Protein AF-J9H2J6-F1 (afdb_monomer)

Radius of gyration: 12.42 Å; Cα contacts (8 Å, |Δi|>4): 45; chains: 1; bounding box: 26×19×32 Å

Sequence (52 aa):
LKTVKEIAPRQVMIYTIDRETPDHDLQKATHEELDRIGELLRQQGLSVSISY

Solvent-accessible surface area (backbone atoms only — not comparable to full-atom values): 3477 Å² total; per-residue (Å²): 110,70,69,60,61,74,68,61,58,85,61,47,78,48,66,73,80,95,64,94,55,99,61,81,85,71,72,78,75,50,73,68,55,51,48,52,55,44,49,62,42,41,77,71,74,38,46,71,48,78,52,132

pLDDT: mean 93.97, std 3.62, range [80.56, 98.12]

Foldseek 3Di:
DVVCVVVVDQAEEAEWDPDDDPDPPDDTDDPVRQVVVQVVQVVVVHHYHYDD

Nearest PDB structures (foldseek):
  8bqb-assembly3_C  TM=4.681E-01  e=4.043E+00  Cellvibrio japonicus Ueda107
  2gzp-assembly1_A  TM=3.809E-01  e=5.726E+00  Salmonella enterica subsp. enterica serovar Typhimurium str. LT2
  5t2s-assembly3_C  TM=2.768E-01  e=4.334E+00  Saccharomyces cerevisiae S288C

Structure (mmCIF, N/CA/C/O backbone):
data_AF-J9H2J6-F1
#
_entry.id   AF-J9H2J6-F1
#
loop_
_atom_site.group_PDB
_atom_site.id
_atom_site.type_symbol
_atom_site.label_atom_id
_atom_site.label_alt_id
_atom_site.label_comp_id
_atom_site.label_asym_id
_atom_site.label_entity_id
_atom_site.label_seq_id
_atom_site.pdbx_PDB_ins_code
_atom_site.Cartn_x
_atom_site.Cartn_y
_atom_site.Cartn_z
_atom_site.occupancy
_atom_site.B_iso_or_equiv
_atom_site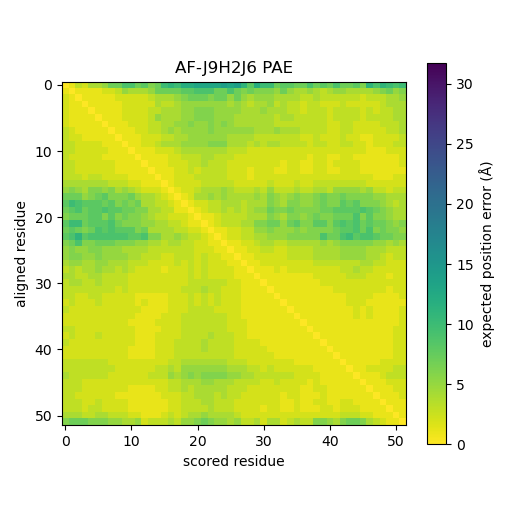.auth_seq_id
_atom_site.auth_comp_id
_atom_site.auth_asym_id
_atom_site.auth_atom_id
_atom_site.pdbx_PDB_model_num
ATOM 1 N N . LEU A 1 1 ? -10.478 0.775 -2.626 1.00 80.56 1 LEU A N 1
ATOM 2 C CA . LEU A 1 1 ? -10.593 0.620 -1.150 1.00 80.56 1 LEU A CA 1
ATOM 3 C C . LEU A 1 1 ? -11.818 -0.167 -0.682 1.00 80.56 1 LEU A C 1
ATOM 5 O O . LEU A 1 1 ? -11.669 -0.897 0.285 1.00 80.56 1 LEU A O 1
ATOM 9 N N . LYS A 1 2 ? -12.999 -0.041 -1.315 1.00 89.56 2 LYS A N 1
ATOM 10 C CA . LYS A 1 2 ? -14.244 -0.714 -0.884 1.00 89.56 2 LYS A CA 1
ATOM 11 C C . LYS A 1 2 ? -14.061 -2.206 -0.554 1.00 89.56 2 LYS A C 1
ATOM 13 O O . LYS A 1 2 ? -14.325 -2.595 0.572 1.00 89.56 2 LYS A O 1
ATOM 18 N N . THR A 1 3 ? -13.490 -2.984 -1.472 1.00 92.81 3 THR A N 1
ATOM 19 C CA . THR A 1 3 ? -13.249 -4.426 -1.285 1.00 92.81 3 THR A CA 1
ATOM 20 C C . THR A 1 3 ? -12.369 -4.737 -0.072 1.00 92.81 3 THR A C 1
ATOM 22 O O . THR A 1 3 ? -12.678 -5.629 0.705 1.00 92.81 3 THR A O 1
ATOM 25 N N . VAL A 1 4 ? -11.292 -3.972 0.141 1.00 90.81 4 VAL A N 1
ATOM 26 C CA . VAL A 1 4 ? -10.399 -4.165 1.299 1.00 90.81 4 VAL A CA 1
ATOM 27 C C . VAL A 1 4 ? -11.142 -3.893 2.608 1.00 90.81 4 VAL A C 1
ATOM 29 O O . VAL A 1 4 ? -10.962 -4.621 3.576 1.00 90.81 4 VAL A O 1
ATOM 32 N N . LYS A 1 5 ? -12.015 -2.878 2.629 1.00 87.94 5 LYS A N 1
ATOM 33 C CA . LYS A 1 5 ? -12.856 -2.578 3.796 1.00 87.94 5 LYS A CA 1
ATOM 34 C C . LYS A 1 5 ? -13.874 -3.683 4.070 1.00 87.94 5 LYS A C 1
ATOM 36 O O . LYS A 1 5 ? -14.065 -4.035 5.224 1.00 87.94 5 LYS A O 1
ATOM 41 N N . GLU A 1 6 ? -14.501 -4.225 3.029 1.00 93.69 6 GLU A N 1
ATOM 42 C CA . GLU A 1 6 ? -15.483 -5.314 3.147 1.00 93.69 6 GLU A CA 1
ATOM 43 C C . GLU A 1 6 ? -14.854 -6.607 3.677 1.00 93.69 6 GLU A C 1
ATOM 45 O O . GLU A 1 6 ? -15.470 -7.299 4.479 1.00 93.69 6 GLU A O 1
ATOM 50 N N . ILE A 1 7 ? -13.615 -6.906 3.276 1.00 95.50 7 ILE A N 1
ATOM 51 C CA . ILE A 1 7 ? -12.859 -8.058 3.790 1.00 95.50 7 ILE A CA 1
ATOM 52 C C . ILE A 1 7 ? -12.468 -7.865 5.266 1.00 95.50 7 ILE A C 1
ATOM 54 O O . ILE A 1 7 ? -12.314 -8.849 5.984 1.00 95.50 7 ILE A O 1
ATOM 58 N N . ALA A 1 8 ? -12.296 -6.616 5.718 1.00 92.25 8 ALA A N 1
ATOM 59 C CA . ALA A 1 8 ? -11.848 -6.257 7.066 1.00 92.25 8 ALA A CA 1
ATOM 60 C C . ALA A 1 8 ? -10.600 -7.046 7.540 1.00 92.25 8 ALA A C 1
ATOM 62 O O . ALA A 1 8 ? -10.619 -7.681 8.599 1.00 92.25 8 ALA A O 1
ATOM 63 N N . PRO A 1 9 ? -9.495 -7.041 6.768 1.00 96.12 9 PRO A N 1
ATOM 64 C CA . PRO A 1 9 ? -8.307 -7.798 7.129 1.00 96.12 9 PRO A CA 1
ATOM 65 C C . PRO A 1 9 ? -7.632 -7.205 8.371 1.00 96.12 9 PRO A C 1
ATOM 67 O O . PRO A 1 9 ? -7.603 -5.991 8.570 1.00 96.12 9 PRO A O 1
ATOM 70 N N . ARG A 1 10 ? -6.987 -8.064 9.168 1.00 95.38 10 ARG A N 1
ATOM 71 C CA . ARG A 1 10 ? -6.180 -7.628 10.321 1.00 95.38 10 ARG A CA 1
ATOM 72 C C . ARG A 1 10 ? -4.977 -6.769 9.905 1.00 95.38 10 ARG A C 1
ATOM 74 O O . ARG A 1 10 ? -4.549 -5.905 10.665 1.00 95.38 10 ARG A O 1
ATOM 81 N N . GLN A 1 11 ? -4.411 -7.032 8.728 1.00 96.50 11 GLN A N 1
ATOM 82 C CA . GLN A 1 11 ? -3.247 -6.331 8.191 1.00 96.50 11 GLN A CA 1
ATOM 83 C C . GLN A 1 11 ? -3.231 -6.415 6.661 1.00 96.50 11 GLN A C 1
ATOM 85 O O . GLN A 1 11 ? -3.674 -7.410 6.089 1.00 96.50 11 GLN A O 1
ATOM 90 N N . VAL A 1 12 ? -2.688 -5.385 6.013 1.00 97.31 12 VAL A N 1
ATOM 91 C CA . VA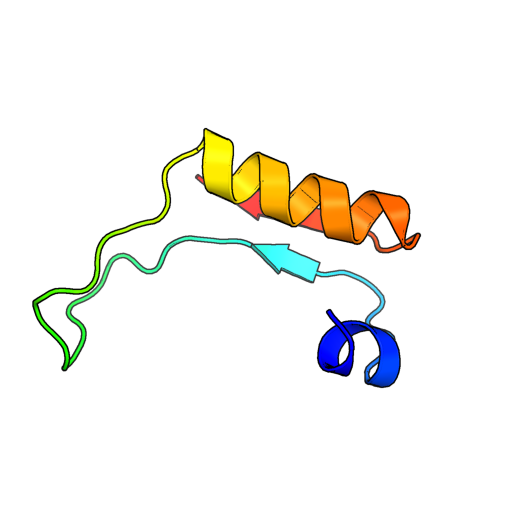L A 1 12 ? -2.430 -5.327 4.571 1.00 97.31 12 VAL A CA 1
ATOM 92 C C . VAL A 1 12 ? -0.924 -5.215 4.327 1.00 97.31 12 VAL A C 1
ATOM 94 O O . VAL A 1 12 ? -0.228 -4.488 5.035 1.00 97.31 12 VAL A O 1
ATOM 97 N N . MET A 1 13 ? -0.421 -5.931 3.323 1.00 97.06 13 MET A N 1
ATOM 98 C CA . MET A 1 13 ? 0.957 -5.818 2.846 1.00 97.06 13 MET A CA 1
ATOM 99 C C . MET A 1 13 ? 0.946 -5.318 1.404 1.00 97.06 13 MET A C 1
ATOM 101 O O . MET A 1 13 ? 0.210 -5.858 0.579 1.00 97.06 13 MET A O 1
ATOM 105 N N . ILE A 1 14 ? 1.745 -4.296 1.111 1.00 96.69 14 ILE A N 1
ATOM 106 C CA . ILE A 1 14 ? 1.911 -3.739 -0.232 1.00 96.69 14 ILE A CA 1
ATOM 107 C C . ILE A 1 14 ? 3.340 -4.023 -0.682 1.00 96.69 14 ILE A C 1
ATOM 109 O O . ILE A 1 14 ? 4.282 -3.737 0.053 1.00 96.69 14 ILE A O 1
ATOM 113 N N . TYR A 1 15 ? 3.491 -4.591 -1.872 1.00 95.31 15 TYR A N 1
ATOM 114 C CA . TYR A 1 15 ? 4.785 -4.900 -2.466 1.00 95.31 15 TYR A CA 1
ATOM 115 C C . TYR A 1 15 ? 4.680 -4.849 -3.989 1.00 95.31 15 TYR A C 1
ATOM 117 O O . TYR A 1 15 ? 3.609 -5.092 -4.556 1.00 95.31 15 TYR A O 1
ATOM 125 N N . THR A 1 16 ? 5.789 -4.533 -4.653 1.00 94.31 16 THR A N 1
ATOM 126 C CA . THR A 1 16 ? 5.878 -4.682 -6.107 1.00 94.31 16 THR A CA 1
ATOM 127 C C . THR A 1 16 ? 6.172 -6.132 -6.459 1.00 94.31 16 THR A C 1
ATOM 129 O O . THR A 1 16 ? 6.780 -6.878 -5.692 1.00 94.31 16 THR A O 1
ATOM 132 N N . ILE A 1 17 ? 5.708 -6.556 -7.629 1.00 90.31 17 ILE A N 1
ATOM 133 C CA . ILE A 1 17 ? 5.992 -7.887 -8.134 1.00 90.31 17 ILE A CA 1
ATOM 134 C C . ILE A 1 17 ? 7.160 -7.813 -9.113 1.00 90.31 17 ILE A C 1
ATOM 136 O O . ILE A 1 17 ? 7.072 -7.158 -10.147 1.00 90.31 17 ILE A O 1
ATOM 140 N N . ASP A 1 18 ? 8.270 -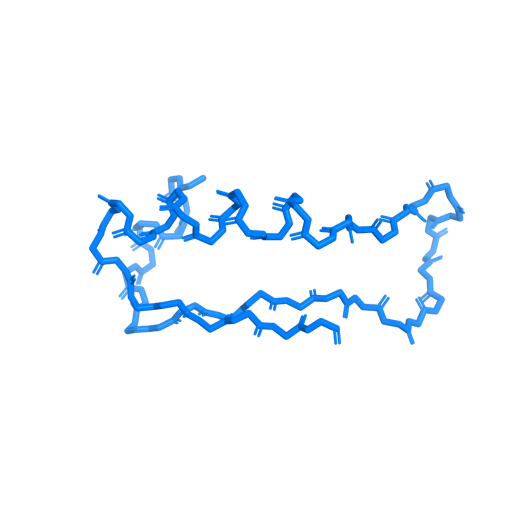8.462 -8.766 1.00 87.06 18 ASP A N 1
ATOM 141 C CA . ASP A 1 18 ? 9.463 -8.521 -9.612 1.00 87.06 18 ASP A CA 1
ATOM 142 C C . ASP A 1 18 ? 9.518 -9.837 -10.389 1.00 87.06 18 ASP A C 1
ATOM 144 O O . ASP A 1 18 ? 10.366 -10.700 -10.168 1.00 87.06 18 ASP A O 1
ATOM 148 N N . ARG A 1 19 ? 8.518 -10.033 -11.248 1.00 88.44 19 ARG A N 1
ATOM 149 C CA . ARG A 1 19 ? 8.491 -11.120 -12.228 1.00 88.44 19 ARG A CA 1
ATOM 150 C C . ARG A 1 19 ? 7.810 -10.650 -13.499 1.00 88.44 19 ARG A C 1
ATOM 152 O O . ARG A 1 19 ? 7.026 -9.704 -13.471 1.00 88.44 19 ARG A O 1
ATOM 159 N N . GLU A 1 20 ? 8.076 -11.368 -14.579 1.00 88.44 20 GLU A N 1
ATOM 160 C CA . GLU A 1 20 ? 7.397 -11.161 -15.849 1.00 88.44 20 GLU A CA 1
ATOM 161 C C . GLU A 1 20 ? 5.877 -11.299 -15.679 1.00 88.44 20 GLU A C 1
ATOM 163 O O . GLU A 1 20 ? 5.374 -12.211 -15.007 1.00 88.44 20 GLU A O 1
ATOM 168 N N . THR A 1 21 ? 5.149 -10.358 -16.268 1.00 89.50 21 THR A N 1
ATOM 169 C CA . THR A 1 21 ? 3.690 -10.336 -16.318 1.00 89.50 21 THR A CA 1
ATOM 170 C C . THR A 1 21 ? 3.229 -10.483 -17.765 1.00 89.50 21 THR A C 1
ATOM 172 O O . THR A 1 21 ? 3.910 -9.985 -18.656 1.00 89.50 21 THR A O 1
ATOM 175 N N . PRO A 1 22 ? 2.073 -11.127 -18.026 1.00 92.62 22 PRO A N 1
ATOM 176 C CA . PRO A 1 22 ? 1.556 -11.283 -19.391 1.00 92.62 22 PRO A CA 1
ATOM 177 C C . PRO A 1 22 ? 1.330 -9.958 -20.129 1.00 92.62 22 PRO A C 1
ATOM 179 O O . PRO A 1 22 ? 1.341 -9.922 -21.353 1.00 92.62 22 PRO A O 1
ATOM 182 N N . ASP A 1 23 ? 1.086 -8.888 -19.374 1.00 93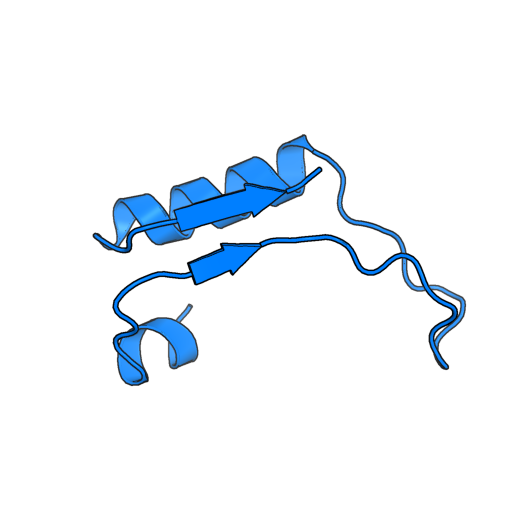.44 23 ASP A N 1
ATOM 183 C CA . ASP A 1 23 ? 1.033 -7.524 -19.880 1.00 93.44 23 ASP A CA 1
ATOM 184 C C . ASP A 1 23 ? 2.419 -6.884 -19.717 1.00 93.44 23 ASP A C 1
ATOM 186 O O . ASP A 1 23 ? 2.931 -6.773 -18.596 1.00 93.44 23 ASP A O 1
ATOM 190 N N . HIS A 1 24 ? 3.030 -6.529 -20.847 1.00 88.56 24 HIS A N 1
ATOM 191 C CA . HIS A 1 24 ? 4.397 -6.016 -20.929 1.00 88.56 24 HIS A CA 1
ATOM 192 C C . HIS A 1 24 ? 4.494 -4.503 -20.704 1.00 88.56 24 HIS A C 1
ATOM 194 O O . HIS A 1 24 ? 5.596 -4.005 -20.477 1.00 88.56 24 HIS A O 1
ATOM 200 N N . ASP A 1 25 ? 3.370 -3.782 -20.726 1.00 92.56 25 ASP A N 1
ATOM 201 C CA . ASP A 1 25 ? 3.345 -2.332 -20.505 1.00 92.56 25 ASP A CA 1
ATOM 202 C C . ASP A 1 25 ? 3.180 -1.974 -19.015 1.00 92.56 25 ASP A C 1
ATOM 204 O O . ASP A 1 25 ? 3.228 -0.799 -18.634 1.00 92.56 25 ASP A O 1
ATOM 208 N N . LEU A 1 26 ? 3.008 -2.978 -18.145 1.00 91.62 26 LEU A N 1
ATOM 209 C CA . LEU A 1 26 ? 2.931 -2.786 -16.700 1.00 91.62 26 LEU A CA 1
ATOM 210 C C . LEU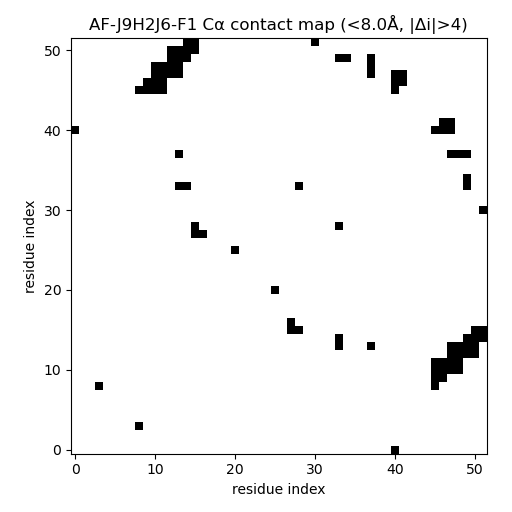 A 1 26 ? 4.251 -2.256 -16.132 1.00 91.62 26 LEU A C 1
ATOM 212 O O . LEU A 1 26 ? 5.330 -2.804 -16.350 1.00 91.62 26 LEU A O 1
ATOM 216 N N . GLN A 1 27 ? 4.14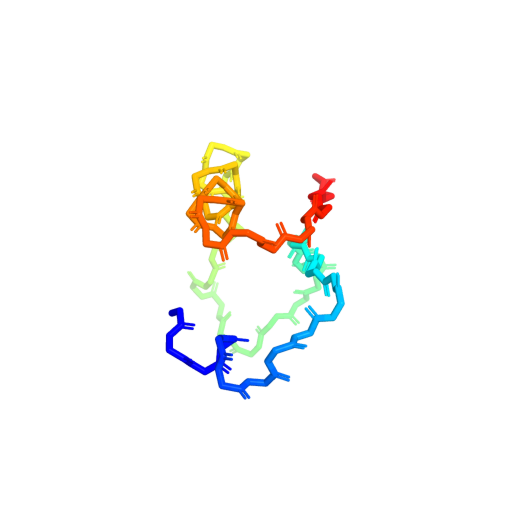0 -1.211 -15.317 1.00 91.25 27 GLN A N 1
ATOM 217 C CA . GLN A 1 27 ? 5.264 -0.601 -14.616 1.00 91.25 27 GLN A CA 1
ATOM 218 C C . GLN A 1 27 ? 5.144 -0.847 -13.117 1.00 91.25 27 GLN A C 1
ATOM 220 O O . GLN A 1 27 ? 4.047 -0.865 -12.551 1.00 91.25 27 GLN A O 1
ATOM 225 N N . LYS A 1 28 ? 6.291 -1.009 -12.453 1.00 92.12 28 LYS A N 1
ATOM 226 C CA . LYS A 1 28 ? 6.330 -1.032 -10.991 1.00 92.12 28 LYS A CA 1
ATOM 227 C C . LYS A 1 28 ? 5.891 0.333 -10.464 1.00 92.12 28 LYS A C 1
ATOM 229 O O . LYS A 1 28 ? 6.331 1.367 -10.963 1.00 92.12 28 LYS A O 1
ATOM 234 N N . ALA A 1 29 ? 5.044 0.322 -9.440 1.00 95.00 29 ALA A N 1
ATOM 235 C CA . ALA A 1 29 ? 4.737 1.533 -8.694 1.00 95.00 29 ALA A CA 1
ATOM 236 C C . ALA A 1 29 ? 6.027 2.098 -8.078 1.00 95.00 29 ALA A C 1
ATOM 238 O O . ALA A 1 29 ? 6.889 1.338 -7.629 1.00 95.00 29 ALA A O 1
ATOM 239 N N . THR A 1 30 ? 6.158 3.424 -8.063 1.00 95.94 30 THR A N 1
ATOM 240 C CA . THR A 1 30 ? 7.275 4.084 -7.383 1.00 95.94 30 THR A CA 1
ATOM 241 C C . THR A 1 30 ? 7.103 3.993 -5.869 1.00 95.94 30 THR A C 1
ATOM 243 O O . THR A 1 30 ? 6.016 3.681 -5.377 1.00 95.94 30 THR A O 1
ATOM 246 N N . HIS A 1 31 ? 8.162 4.298 -5.119 1.00 96.06 31 HIS A N 1
ATOM 247 C CA . HIS A 1 31 ? 8.108 4.298 -3.655 1.00 96.06 31 HIS A CA 1
ATOM 248 C C . HIS A 1 31 ? 7.027 5.262 -3.145 1.00 96.06 31 HIS A C 1
ATOM 250 O O . HIS A 1 31 ? 6.237 4.904 -2.278 1.00 96.06 31 HIS A O 1
ATOM 256 N N . GLU A 1 32 ? 6.922 6.439 -3.763 1.00 97.31 32 GLU A N 1
ATOM 257 C CA . GLU A 1 32 ? 5.950 7.473 -3.409 1.00 97.31 32 GLU A CA 1
ATOM 258 C C . GLU A 1 32 ? 4.509 7.010 -3.641 1.00 97.31 32 GLU A C 1
ATOM 260 O O . GLU A 1 32 ? 3.624 7.297 -2.834 1.00 97.31 32 GLU A O 1
ATOM 265 N N . GLU A 1 33 ? 4.253 6.274 -4.726 1.00 97.38 33 GLU A N 1
ATOM 266 C CA . GLU A 1 33 ? 2.915 5.747 -4.994 1.00 97.38 33 GLU A CA 1
ATOM 267 C C . GLU A 1 33 ? 2.563 4.605 -4.026 1.00 97.38 33 GLU A C 1
ATOM 269 O O . GLU A 1 33 ? 1.430 4.539 -3.543 1.00 97.38 33 GLU A O 1
ATOM 274 N N . LEU A 1 34 ? 3.526 3.746 -3.666 1.00 97.25 34 LEU A N 1
ATOM 275 C CA . LEU A 1 34 ? 3.330 2.731 -2.623 1.00 97.25 34 LEU A CA 1
ATOM 276 C C . LEU A 1 34 ? 2.994 3.377 -1.272 1.00 97.25 34 LEU A C 1
ATOM 278 O O . LEU A 1 34 ? 2.040 2.955 -0.609 1.00 97.25 34 LEU A O 1
ATOM 282 N N . ASP A 1 35 ? 3.731 4.422 -0.891 1.00 97.81 35 ASP A N 1
ATOM 283 C CA . ASP A 1 35 ? 3.504 5.175 0.342 1.00 97.81 35 ASP A CA 1
ATOM 284 C C .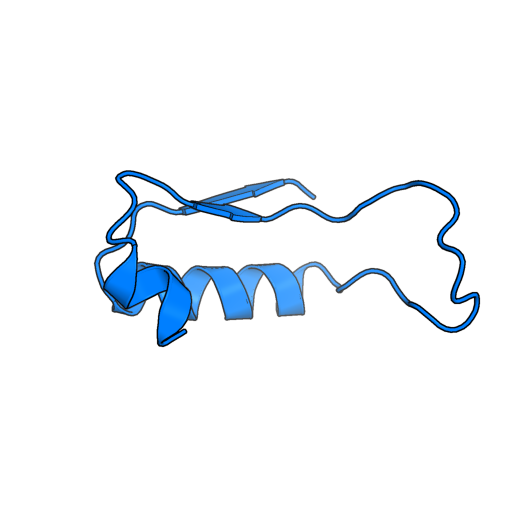 ASP A 1 35 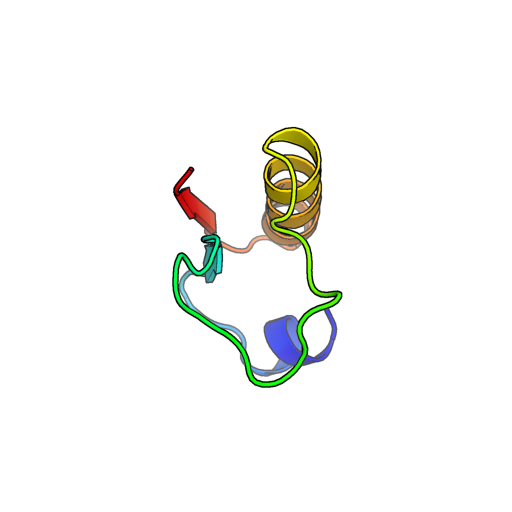? 2.130 5.833 0.352 1.00 97.81 35 ASP A C 1
ATOM 286 O O . ASP A 1 35 ? 1.364 5.650 1.304 1.00 97.81 35 ASP A O 1
ATOM 290 N N . ARG A 1 36 ? 1.756 6.501 -0.743 1.00 98.00 36 ARG A N 1
ATOM 291 C CA . ARG A 1 36 ? 0.432 7.103 -0.908 1.00 98.00 36 ARG A CA 1
ATOM 292 C C . ARG A 1 36 ? -0.687 6.075 -0.727 1.00 98.00 36 ARG A C 1
ATOM 294 O O . ARG A 1 36 ? -1.656 6.336 -0.010 1.00 98.00 36 ARG A O 1
ATOM 301 N N . ILE A 1 37 ? -0.579 4.896 -1.347 1.00 96.50 37 ILE A N 1
ATOM 302 C CA . ILE A 1 37 ? -1.576 3.822 -1.191 1.00 96.50 37 ILE A CA 1
ATOM 303 C C . ILE A 1 37 ? -1.612 3.328 0.262 1.00 96.50 37 ILE A C 1
ATOM 305 O O . ILE A 1 37 ? -2.692 3.104 0.821 1.00 96.50 37 ILE A O 1
ATOM 309 N N . GLY A 1 38 ? -0.448 3.174 0.894 1.00 97.12 38 GLY A N 1
ATOM 310 C CA . GLY A 1 38 ? -0.343 2.750 2.284 1.00 97.12 38 GLY A CA 1
ATOM 311 C C . GLY A 1 38 ? -0.976 3.739 3.261 1.00 97.12 38 GLY A C 1
ATOM 312 O O . GLY A 1 38 ? -1.712 3.332 4.162 1.00 97.12 38 GLY A O 1
ATOM 313 N N . GLU A 1 39 ? -0.763 5.038 3.068 1.00 97.69 39 GLU A N 1
ATOM 314 C CA . GLU A 1 39 ? -1.388 6.096 3.865 1.00 97.69 39 GLU A CA 1
ATOM 315 C C . GLU A 1 39 ? -2.911 6.082 3.751 1.00 97.69 39 GLU A C 1
ATOM 317 O O . GLU A 1 39 ? -3.602 6.146 4.771 1.00 97.69 39 GLU A O 1
ATOM 322 N N . LEU A 1 40 ? -3.444 5.908 2.538 1.00 96.75 40 LEU A N 1
ATOM 323 C CA . LEU A 1 40 ? -4.886 5.801 2.322 1.00 96.75 40 LEU A CA 1
ATOM 324 C C . LEU A 1 40 ? -5.509 4.644 3.111 1.00 96.75 40 LEU A C 1
ATOM 326 O O . LEU A 1 40 ? -6.636 4.766 3.583 1.00 96.75 40 LEU A O 1
ATOM 330 N N . LEU A 1 41 ? -4.803 3.524 3.269 1.00 95.50 41 LEU A N 1
ATOM 331 C CA . LEU A 1 41 ? -5.261 2.384 4.067 1.00 95.50 41 LEU A CA 1
ATOM 332 C C . LEU A 1 41 ? -5.132 2.644 5.575 1.00 95.50 41 LEU A C 1
ATOM 334 O O . LEU A 1 41 ? -6.064 2.348 6.327 1.00 95.50 41 LEU A O 1
ATOM 338 N N . ARG A 1 42 ? -4.022 3.251 6.015 1.00 95.75 42 ARG A N 1
ATOM 339 C CA . ARG A 1 42 ? -3.801 3.631 7.423 1.00 95.75 42 ARG A CA 1
ATOM 340 C C . ARG A 1 42 ? -4.859 4.614 7.920 1.00 95.75 42 ARG A C 1
ATOM 342 O O . ARG A 1 42 ? -5.380 4.441 9.017 1.00 95.75 42 ARG A O 1
ATOM 349 N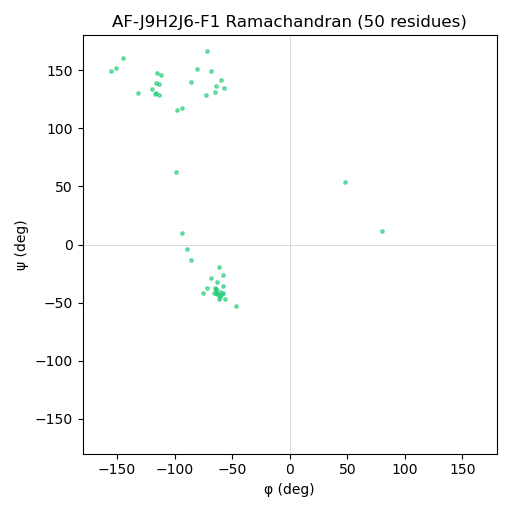 N . GLN A 1 43 ? -5.251 5.586 7.094 1.00 95.50 43 GLN A N 1
ATOM 350 C CA . GLN A 1 43 ? -6.333 6.535 7.400 1.00 95.50 43 GLN A CA 1
ATOM 351 C C . GLN A 1 43 ? -7.696 5.857 7.613 1.00 95.50 43 GLN A C 1
ATOM 353 O O . GLN A 1 43 ? -8.591 6.442 8.214 1.00 95.50 43 GLN A O 1
ATOM 358 N N . GLN A 1 44 ? -7.866 4.624 7.134 1.00 91.44 44 GLN A N 1
ATOM 359 C CA . GLN A 1 44 ? -9.069 3.818 7.350 1.00 91.44 44 GLN A CA 1
ATOM 360 C C . GLN A 1 44 ? -8.946 2.885 8.565 1.00 91.44 44 GLN A C 1
ATOM 362 O O . GLN A 1 44 ? -9.797 2.021 8.752 1.00 91.44 44 GLN A O 1
ATOM 367 N N . GLY A 1 45 ? -7.895 3.040 9.378 1.00 93.44 45 GLY A N 1
ATOM 368 C CA . GLY A 1 45 ? -7.653 2.244 10.582 1.00 93.44 45 GLY A CA 1
ATOM 369 C C . GLY A 1 45 ? -7.033 0.869 10.325 1.00 93.44 45 GLY A C 1
ATOM 370 O O . GLY A 1 45 ? -7.001 0.044 11.235 1.00 93.44 45 GLY A O 1
ATOM 371 N N . LEU A 1 46 ? -6.545 0.595 9.110 1.00 95.50 46 LEU A N 1
ATOM 372 C CA . LEU A 1 46 ? -5.915 -0.684 8.781 1.00 95.50 46 LEU A CA 1
ATOM 373 C C . LEU A 1 46 ? -4.426 -0.674 9.142 1.00 95.50 46 LEU A C 1
ATOM 375 O O . LEU A 1 46 ? -3.714 0.300 8.895 1.00 95.50 46 LEU A O 1
ATOM 379 N N . SER A 1 47 ? -3.936 -1.795 9.675 1.00 97.44 47 SER A N 1
ATOM 380 C CA . SER A 1 47 ? -2.497 -2.025 9.825 1.00 97.44 47 SER A CA 1
ATOM 381 C C . SER A 1 47 ? -1.875 -2.294 8.453 1.00 97.44 47 SER A C 1
ATOM 383 O O . SER A 1 47 ? -2.374 -3.141 7.710 1.00 97.44 47 SER A O 1
ATOM 385 N N . VAL A 1 48 ? -0.800 -1.579 8.103 1.00 97.94 48 VAL A N 1
ATOM 386 C CA . VAL A 1 48 ? -0.175 -1.648 6.772 1.00 97.94 48 VAL A CA 1
ATOM 387 C C . VAL A 1 48 ? 1.337 -1.811 6.878 1.00 97.94 48 VAL A C 1
ATOM 389 O O . VAL A 1 48 ? 1.999 -1.021 7.553 1.00 97.94 48 VAL A O 1
ATOM 392 N N . SER A 1 49 ? 1.875 -2.785 6.145 1.00 98.12 49 SER A N 1
ATOM 393 C CA . SER A 1 49 ? 3.307 -2.964 5.887 1.00 98.12 49 SER A CA 1
ATOM 394 C C . SER A 1 49 ? 3.597 -2.744 4.400 1.00 98.12 49 SER A C 1
ATOM 396 O O . SER A 1 49 ? 2.822 -3.184 3.553 1.00 98.12 49 SER A O 1
ATOM 398 N N . ILE A 1 50 ? 4.685 -2.043 4.089 1.00 97.75 50 ILE A N 1
ATOM 399 C CA . ILE A 1 50 ? 5.118 -1.758 2.717 1.00 97.75 50 ILE A CA 1
ATOM 400 C C . ILE A 1 50 ? 6.509 -2.365 2.543 1.00 97.75 50 ILE A C 1
ATOM 402 O O . ILE A 1 50 ? 7.357 -2.216 3.425 1.00 97.75 50 ILE A O 1
ATOM 406 N N . SER A 1 51 ? 6.720 -3.074 1.439 1.00 95.44 51 SER A N 1
ATOM 407 C CA . SER A 1 51 ? 8.019 -3.605 1.026 1.00 95.44 51 SER A CA 1
ATOM 408 C C . SER A 1 51 ? 8.420 -2.974 -0.301 1.00 95.44 51 SER A C 1
ATOM 410 O O . SER A 1 51 ? 7.619 -2.955 -1.239 1.00 95.44 51 SER A O 1
ATOM 412 N N . TYR A 1 52 ? 9.644 -2.452 -0.331 1.00 92.31 52 TYR A N 1
ATOM 413 C CA . TYR A 1 52 ? 10.228 -1.737 -1.460 1.00 92.31 52 TYR A CA 1
ATOM 414 C C . TYR A 1 52 ? 10.983 -2.684 -2.388 1.00 92.31 52 TYR A C 1
ATOM 416 O O . TYR A 1 52 ? 11.748 -3.522 -1.855 1.00 92.31 52 TYR A O 1
#

Organism: NCBI:txid749906

Mean predicted aligned error: 2.99 Å

Secondary structure (DSSP, 8-state):
-HHHHHH--SEEEEE---S--S-TT--PPPHHHHHHHHHHHHTTT-EEEEE-